Protein AF-M0LYM1-F1 (afdb_monomer)

Structure (mmCIF, N/CA/C/O backbone):
data_AF-M0LYM1-F1
#
_entry.id   AF-M0LYM1-F1
#
loop_
_atom_site.group_PDB
_atom_site.id
_atom_site.type_symbol
_atom_site.label_atom_id
_atom_site.label_alt_id
_atom_site.label_comp_id
_atom_site.label_asym_id
_atom_site.label_entity_id
_atom_site.label_seq_id
_atom_site.pdbx_PDB_ins_code
_atom_site.Cartn_x
_atom_site.Cartn_y
_atom_site.Cartn_z
_atom_site.occupancy
_atom_site.B_iso_or_equiv
_atom_site.auth_seq_id
_atom_site.auth_comp_id
_atom_site.auth_asym_id
_atom_site.auth_atom_id
_atom_site.pdbx_PDB_model_num
ATOM 1 N N . MET A 1 1 ? 28.255 6.923 -21.470 1.00 40.03 1 MET A N 1
ATOM 2 C CA . MET A 1 1 ? 28.011 6.100 -20.263 1.00 40.03 1 MET A CA 1
ATOM 3 C C . MET A 1 1 ? 27.213 6.939 -19.276 1.00 40.03 1 MET A C 1
ATOM 5 O O . MET A 1 1 ? 27.470 8.128 -19.184 1.00 40.03 1 MET A O 1
ATOM 9 N N . LYS A 1 2 ? 26.141 6.346 -18.744 1.00 41.28 2 LYS A N 1
ATOM 10 C CA . LYS A 1 2 ? 24.877 6.978 -18.331 1.00 41.28 2 LYS A CA 1
ATOM 11 C C . LYS A 1 2 ? 25.007 7.973 -17.167 1.00 41.28 2 LYS A C 1
ATOM 13 O O . LYS A 1 2 ? 25.648 7.675 -16.169 1.00 41.28 2 LYS A O 1
ATOM 18 N N . THR A 1 3 ? 24.329 9.110 -17.307 1.00 46.16 3 THR A N 1
ATOM 19 C CA . THR A 1 3 ? 24.025 10.079 -16.249 1.00 46.16 3 THR A CA 1
ATOM 20 C C . THR A 1 3 ? 23.020 9.454 -15.281 1.00 46.16 3 THR A C 1
ATOM 22 O O . THR A 1 3 ? 21.894 9.159 -15.677 1.00 46.16 3 THR A O 1
ATOM 25 N N . SER A 1 4 ? 23.416 9.215 -14.033 1.00 49.91 4 SER A N 1
ATOM 26 C CA . SER A 1 4 ? 22.515 8.709 -12.994 1.00 49.91 4 SER A CA 1
ATOM 27 C C . SER A 1 4 ? 21.686 9.868 -12.446 1.00 49.91 4 SER A C 1
ATOM 29 O O . SER A 1 4 ? 22.180 10.678 -11.663 1.00 49.91 4 SER A O 1
ATOM 31 N N . ALA A 1 5 ? 20.443 9.973 -12.917 1.00 50.84 5 ALA A N 1
ATOM 32 C CA . ALA A 1 5 ? 19.433 10.855 -12.348 1.00 50.84 5 ALA A CA 1
ATOM 33 C C . ALA A 1 5 ? 19.110 10.430 -10.905 1.00 50.84 5 ALA A C 1
A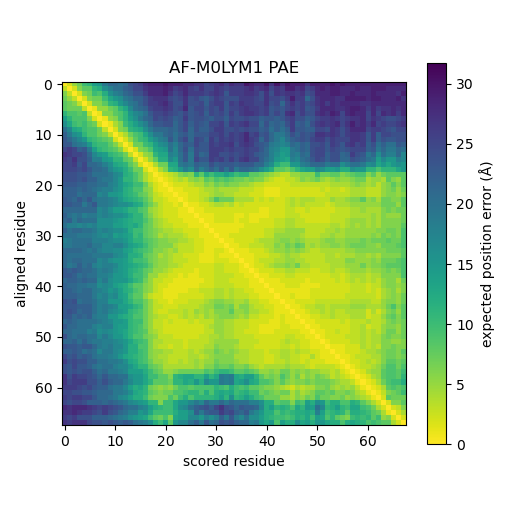TOM 35 O O . ALA A 1 5 ? 19.158 9.247 -10.567 1.00 50.84 5 ALA A O 1
ATOM 36 N N . GLY A 1 6 ? 18.866 11.433 -10.063 1.00 49.53 6 GLY A N 1
ATOM 37 C CA . GLY A 1 6 ? 18.869 11.336 -8.611 1.00 49.53 6 GLY A CA 1
ATOM 38 C C . GLY A 1 6 ? 17.758 10.496 -7.991 1.00 49.53 6 GLY A C 1
ATOM 39 O O . GLY A 1 6 ? 16.680 10.322 -8.548 1.00 49.53 6 GLY A O 1
ATOM 40 N N . LEU A 1 7 ? 18.033 10.068 -6.763 1.00 47.44 7 LEU A N 1
ATOM 41 C CA . LEU A 1 7 ? 17.025 9.646 -5.807 1.00 47.44 7 LEU A CA 1
ATOM 42 C C . LEU A 1 7 ? 17.194 10.531 -4.571 1.00 47.44 7 LEU A C 1
ATOM 44 O O . LEU A 1 7 ? 17.939 10.222 -3.645 1.00 47.44 7 LEU A O 1
ATOM 48 N N . GLN A 1 8 ? 16.569 11.705 -4.617 1.00 41.59 8 GLN A N 1
ATOM 49 C CA . GLN A 1 8 ? 16.367 12.514 -3.424 1.00 41.59 8 GLN A CA 1
ATOM 50 C C . GLN A 1 8 ? 15.265 11.813 -2.634 1.00 41.59 8 GLN A C 1
ATOM 52 O O . GLN A 1 8 ? 14.091 11.933 -2.970 1.00 41.59 8 GLN A O 1
ATOM 57 N N . THR A 1 9 ? 15.632 11.027 -1.621 1.00 47.34 9 THR A N 1
ATOM 58 C CA . THR A 1 9 ? 14.660 10.514 -0.650 1.00 47.34 9 THR A CA 1
ATOM 59 C C . THR A 1 9 ? 14.305 11.665 0.290 1.00 47.34 9 THR A C 1
ATOM 61 O O . THR A 1 9 ? 14.727 11.714 1.445 1.00 47.34 9 THR A O 1
ATOM 64 N N . SER A 1 10 ? 13.587 12.657 -0.229 1.00 48.75 10 SER A N 1
ATOM 65 C CA . SER A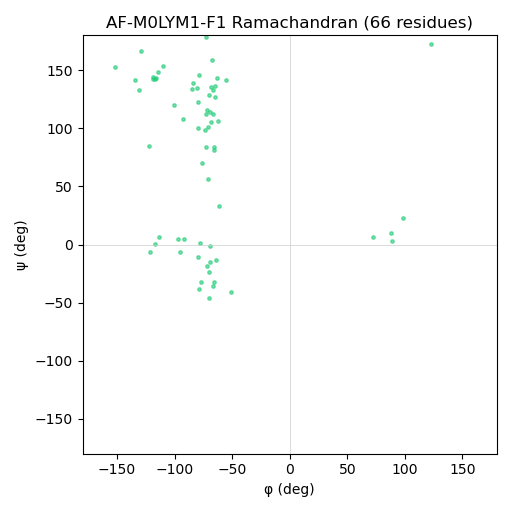 1 10 ? 12.951 13.669 0.601 1.00 48.75 10 SER A CA 1
ATOM 66 C C . SER A 1 10 ? 11.768 12.992 1.276 1.00 48.75 10 SER A C 1
ATOM 68 O O . SER A 1 10 ? 10.648 13.030 0.780 1.00 48.75 10 SER A O 1
ATOM 70 N N . GLY A 1 11 ? 12.036 12.312 2.391 1.00 51.44 11 GLY A N 1
ATOM 71 C CA . GLY A 1 11 ? 11.017 12.042 3.391 1.00 51.44 11 GLY A CA 1
ATOM 72 C C . GLY A 1 11 ? 10.616 13.382 3.986 1.00 51.44 11 GLY A C 1
ATOM 73 O O . GLY A 1 11 ? 11.156 13.799 5.007 1.00 51.44 11 GLY A O 1
ATOM 74 N 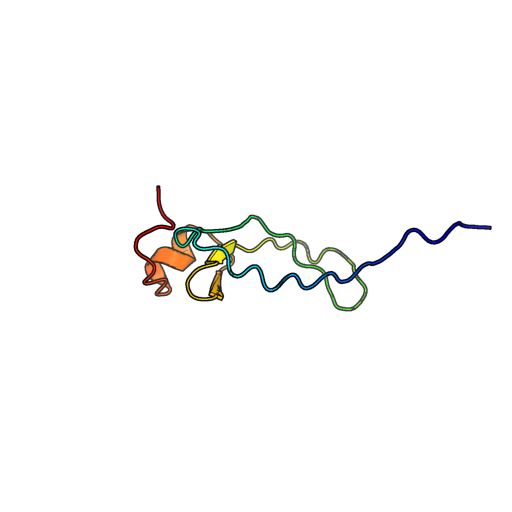N . THR A 1 12 ? 9.743 14.104 3.289 1.00 44.12 12 THR A N 1
ATOM 75 C CA . THR A 1 12 ? 9.041 15.240 3.860 1.00 44.12 12 THR A CA 1
ATOM 76 C C . THR A 1 12 ? 8.053 14.636 4.844 1.00 44.12 12 THR A C 1
ATOM 7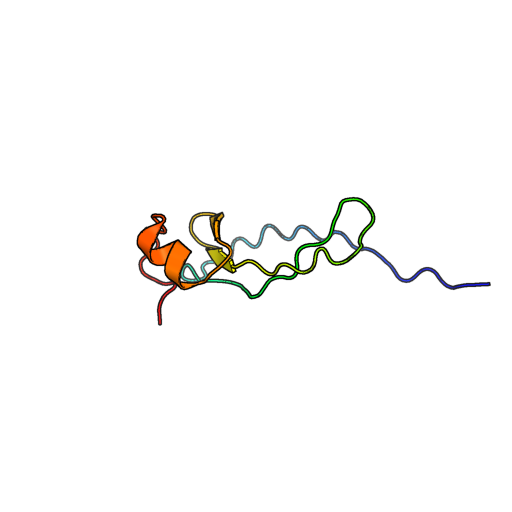8 O O . THR A 1 12 ? 7.024 14.090 4.451 1.00 44.12 12 THR A O 1
ATOM 81 N N . THR A 1 13 ? 8.383 14.668 6.132 1.00 51.66 13 THR A N 1
ATOM 82 C CA . THR A 1 13 ? 7.342 14.651 7.156 1.00 51.66 13 THR A CA 1
ATOM 83 C C . THR A 1 13 ? 6.594 15.963 6.974 1.00 51.66 13 THR A C 1
ATOM 85 O O . THR A 1 13 ? 6.961 16.981 7.557 1.00 51.66 13 THR A O 1
ATOM 88 N N . ASP A 1 14 ? 5.645 15.958 6.042 1.00 49.66 14 ASP A N 1
ATOM 89 C CA . ASP A 1 14 ? 4.709 17.046 5.870 1.00 49.66 14 ASP A CA 1
ATOM 90 C C . ASP A 1 14 ? 3.823 17.003 7.110 1.00 49.66 14 ASP A C 1
ATOM 92 O O . ASP A 1 14 ? 3.019 16.090 7.308 1.00 49.66 14 ASP A O 1
ATOM 96 N N . GLU A 1 15 ? 4.050 17.950 8.014 1.00 52.97 15 GLU A N 1
ATOM 97 C CA . GLU A 1 15 ? 3.064 18.341 9.014 1.00 52.97 15 GLU A CA 1
ATOM 98 C C . GLU A 1 15 ? 1.941 19.086 8.283 1.00 52.97 15 GLU A C 1
ATOM 100 O O . GLU A 1 15 ? 1.657 20.251 8.543 1.00 52.97 15 GLU A O 1
ATOM 105 N N . SER A 1 16 ? 1.340 18.434 7.289 1.00 53.47 16 SER A N 1
ATOM 106 C CA . SER A 1 16 ? 0.182 18.966 6.606 1.00 53.47 16 SER A CA 1
ATOM 107 C C . SER A 1 16 ? -0.965 18.857 7.592 1.00 53.47 16 SER A C 1
ATOM 109 O O . SER A 1 16 ? -1.394 17.764 7.965 1.00 53.47 16 SER A O 1
ATOM 111 N N . ASN A 1 17 ? -1.490 20.016 7.980 1.00 54.09 17 ASN A N 1
ATOM 112 C CA . ASN A 1 17 ? -2.840 20.200 8.512 1.00 54.09 17 ASN A CA 1
ATOM 113 C C . ASN A 1 17 ? -3.918 19.782 7.476 1.00 54.09 17 ASN A C 1
ATOM 115 O O . ASN A 1 17 ? -4.981 20.395 7.402 1.00 54.09 17 ASN A O 1
ATOM 119 N N . ASP A 1 18 ? -3.643 18.775 6.646 1.00 62.78 18 ASP A N 1
ATOM 120 C CA . ASP A 1 18 ? -4.556 18.253 5.644 1.00 62.78 18 ASP A CA 1
ATOM 121 C C . ASP A 1 18 ? -5.536 17.304 6.313 1.00 62.78 18 ASP A C 1
ATOM 123 O O . ASP A 1 18 ? -5.176 16.435 7.119 1.00 62.78 18 ASP A O 1
ATOM 127 N N . GLU A 1 19 ? -6.804 17.468 5.952 1.00 73.38 19 GLU A N 1
ATOM 128 C CA . GLU A 1 19 ? -7.828 16.512 6.318 1.00 73.38 19 GLU A CA 1
ATOM 129 C C . GLU A 1 19 ? -7.418 15.113 5.845 1.00 73.38 19 GLU A C 1
ATOM 131 O O . GLU A 1 19 ? -6.800 14.934 4.787 1.00 73.38 19 GLU A O 1
ATOM 136 N N . PRO A 1 20 ? -7.702 14.089 6.656 1.00 81.94 20 PRO A N 1
ATOM 137 C CA . PRO A 1 20 ? -7.123 12.784 6.429 1.00 81.94 20 PRO A CA 1
ATOM 138 C C . PRO A 1 20 ? -7.655 12.189 5.128 1.00 81.94 20 PRO A C 1
ATOM 140 O O . PRO A 1 20 ? -8.818 11.812 5.051 1.00 81.94 20 PRO A O 1
ATOM 143 N N . THR A 1 21 ? -6.782 12.052 4.136 1.00 85.31 21 THR A N 1
ATOM 144 C CA . THR A 1 21 ? -7.146 11.695 2.762 1.00 85.31 21 THR A CA 1
ATOM 145 C C . THR A 1 21 ? -6.676 10.280 2.427 1.00 85.31 21 THR A C 1
ATOM 147 O O . THR A 1 21 ? -5.724 9.760 3.017 1.00 85.31 21 THR A O 1
ATOM 150 N N . ILE A 1 22 ? -7.353 9.619 1.485 1.00 87.38 22 ILE A N 1
ATOM 151 C CA . ILE A 1 22 ? -6.896 8.336 0.945 1.00 87.38 22 ILE A CA 1
ATOM 152 C C . ILE A 1 22 ? -6.041 8.564 -0.302 1.00 87.38 22 ILE A C 1
ATOM 154 O O . ILE A 1 22 ? -6.554 8.870 -1.378 1.00 87.38 22 ILE A O 1
ATOM 158 N N . GLU A 1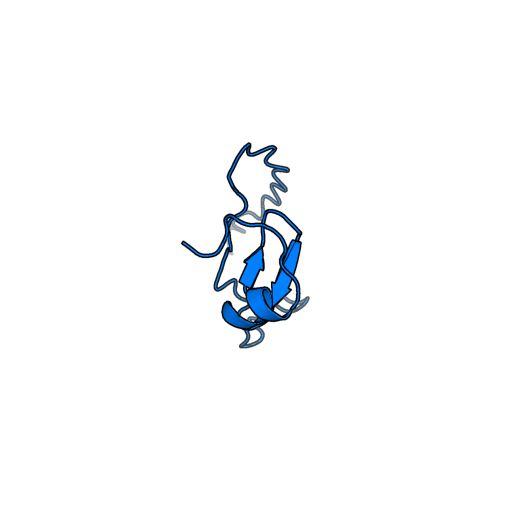 23 ? -4.739 8.340 -0.164 1.00 88.56 23 GLU A N 1
ATOM 159 C CA . GLU A 1 23 ? -3.783 8.329 -1.264 1.00 88.56 23 GLU A CA 1
ATOM 160 C C . GLU A 1 23 ? -3.830 7.010 -2.041 1.00 88.56 23 GLU A C 1
ATOM 162 O O . GLU A 1 23 ? -4.044 5.930 -1.483 1.00 88.56 23 GLU A O 1
ATOM 167 N N . GLY A 1 24 ? -3.597 7.104 -3.349 1.00 89.31 24 GLY A N 1
ATOM 168 C CA . GLY A 1 24 ? -3.450 5.968 -4.255 1.00 89.31 24 GLY A CA 1
ATOM 169 C C . GLY A 1 24 ? -4.427 5.965 -5.436 1.00 89.31 24 GLY A C 1
ATOM 170 O O . GLY A 1 24 ? -5.358 6.780 -5.485 1.00 89.31 24 GLY A O 1
ATOM 171 N N . PRO A 1 25 ? -4.251 5.037 -6.394 1.00 92.25 25 PRO A N 1
ATOM 172 C CA . PRO A 1 25 ? -3.401 3.841 -6.306 1.00 92.25 25 PRO A CA 1
ATOM 173 C C . PRO A 1 25 ? -1.895 4.159 -6.308 1.00 92.25 25 PRO A C 1
ATOM 175 O O . PRO A 1 25 ? -1.414 4.903 -7.158 1.00 92.25 25 PRO A O 1
ATOM 178 N N . ILE A 1 26 ? -1.172 3.618 -5.327 1.00 93.38 26 ILE A N 1
ATOM 179 C CA . ILE A 1 26 ? 0.282 3.720 -5.167 1.00 93.38 26 ILE A CA 1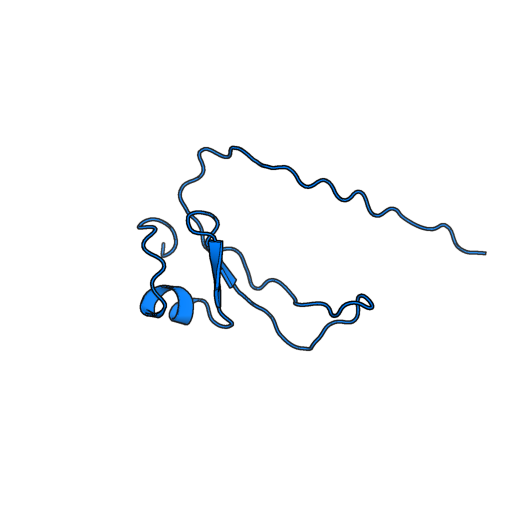
ATOM 180 C C . ILE A 1 26 ? 0.889 2.405 -5.675 1.00 93.38 26 ILE A C 1
ATOM 182 O O . ILE A 1 26 ? 0.550 1.358 -5.119 1.00 93.38 26 ILE A O 1
ATOM 186 N N . PRO A 1 27 ? 1.766 2.425 -6.693 1.00 94.62 27 PRO A N 1
ATOM 187 C CA . PRO A 1 27 ? 2.414 1.213 -7.179 1.00 94.62 27 PRO A CA 1
ATOM 188 C C . PRO A 1 27 ? 3.362 0.634 -6.124 1.00 94.62 27 PRO A C 1
ATOM 190 O O . PRO A 1 27 ? 4.174 1.361 -5.546 1.00 94.62 27 PRO A O 1
ATOM 193 N N . GLU A 1 28 ? 3.282 -0.672 -5.880 1.00 92.94 28 GLU A N 1
ATOM 194 C CA . GLU A 1 28 ? 4.248 -1.385 -5.047 1.00 92.94 28 GLU A CA 1
ATOM 195 C C . GLU A 1 28 ? 5.461 -1.801 -5.890 1.00 92.94 28 GLU A C 1
ATOM 197 O O . GLU A 1 28 ? 5.342 -2.341 -6.993 1.00 92.94 28 GLU A O 1
ATOM 202 N N . PHE A 1 29 ? 6.649 -1.557 -5.346 1.00 94.62 29 PHE A N 1
ATOM 203 C CA . PHE A 1 29 ? 7.910 -1.994 -5.928 1.00 94.62 29 PHE A CA 1
ATOM 204 C C . PHE A 1 29 ? 8.612 -2.937 -4.960 1.00 94.62 29 PHE A C 1
ATOM 206 O O . PHE A 1 29 ? 8.578 -2.736 -3.743 1.00 94.62 29 PHE A O 1
ATOM 213 N N . ASP A 1 30 ? 9.262 -3.963 -5.496 1.00 92.75 30 ASP A N 1
ATOM 214 C CA . ASP A 1 30 ? 10.063 -4.868 -4.692 1.00 92.75 30 ASP A CA 1
ATOM 215 C C . ASP A 1 30 ? 11.369 -4.201 -4.220 1.00 92.75 30 ASP A C 1
ATOM 217 O O . ASP A 1 30 ? 11.701 -3.058 -4.548 1.00 92.75 30 ASP A O 1
ATOM 221 N N . LYS A 1 31 ? 12.164 -4.941 -3.443 1.00 94.56 31 LYS A N 1
ATOM 222 C CA . LYS A 1 31 ? 13.451 -4.448 -2.926 1.00 94.56 31 LYS A CA 1
ATOM 223 C C . L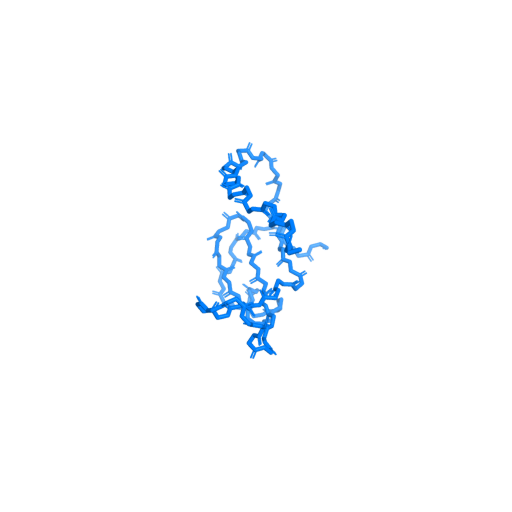YS A 1 31 ? 14.494 -4.142 -4.014 1.00 94.56 31 LYS A C 1
ATOM 225 O O . LYS A 1 31 ? 15.534 -3.569 -3.696 1.00 94.56 31 LYS A O 1
ATOM 230 N N . TYR A 1 32 ? 14.271 -4.590 -5.247 1.00 96.12 32 TYR A N 1
ATOM 231 C CA . TYR A 1 32 ? 15.123 -4.332 -6.405 1.00 96.12 32 TYR A CA 1
ATOM 232 C C . TYR A 1 32 ? 14.623 -3.136 -7.231 1.00 96.12 32 TYR A C 1
ATOM 234 O O . TYR A 1 32 ? 15.349 -2.663 -8.106 1.00 96.12 32 TYR A O 1
ATOM 242 N N . GLY A 1 33 ? 13.449 -2.593 -6.894 1.00 93.56 33 GLY A N 1
ATOM 243 C CA . GLY A 1 33 ? 12.807 -1.482 -7.588 1.00 93.56 33 GLY A CA 1
ATOM 244 C C . GLY A 1 33 ? 11.921 -1.922 -8.752 1.00 93.56 33 GLY A C 1
ATOM 245 O O . GLY A 1 33 ? 11.483 -1.068 -9.523 1.00 93.56 33 GLY A O 1
ATOM 246 N N . ASP A 1 34 ? 11.656 -3.221 -8.894 1.00 95.31 34 ASP A N 1
ATOM 247 C CA . ASP A 1 34 ? 10.775 -3.751 -9.929 1.00 95.31 34 ASP A CA 1
ATOM 248 C C . ASP A 1 34 ? 9.314 -3.677 -9.473 1.00 95.31 34 ASP A C 1
ATOM 250 O O . ASP A 1 34 ? 8.989 -3.942 -8.316 1.00 95.31 34 ASP A O 1
ATOM 254 N N . TYR A 1 35 ? 8.416 -3.302 -10.387 1.00 94.25 35 TYR A N 1
ATOM 255 C CA . TYR A 1 35 ? 6.984 -3.241 -10.094 1.00 94.25 35 TYR A CA 1
ATOM 256 C C . TYR A 1 35 ? 6.450 -4.642 -9.793 1.00 94.25 35 TYR A C 1
ATOM 258 O O . TYR A 1 35 ? 6.615 -5.562 -10.597 1.00 94.25 35 TYR A O 1
ATOM 266 N N . THR A 1 36 ? 5.778 -4.803 -8.657 1.00 93.00 36 THR A N 1
ATOM 267 C CA . THR A 1 36 ? 5.306 -6.118 -8.196 1.00 93.00 36 THR A CA 1
ATOM 268 C C . THR A 1 36 ? 4.024 -6.576 -8.891 1.00 93.00 36 THR A C 1
ATOM 270 O O . THR A 1 36 ? 3.634 -7.738 -8.764 1.00 93.00 36 THR A O 1
ATOM 273 N N . GLY A 1 37 ? 3.364 -5.682 -9.636 1.00 93.94 37 GLY A N 1
ATOM 274 C CA . GLY A 1 37 ? 2.050 -5.933 -10.228 1.00 93.94 37 GLY A CA 1
ATOM 275 C C . GLY A 1 37 ? 0.879 -5.564 -9.318 1.00 93.94 37 GLY A C 1
ATOM 276 O O . GLY A 1 37 ? -0.268 -5.799 -9.699 1.00 93.94 37 GLY A O 1
ATOM 277 N N . TYR A 1 38 ? 1.153 -5.010 -8.136 1.00 91.56 38 TYR A N 1
ATOM 278 C CA . TYR A 1 38 ? 0.136 -4.592 -7.184 1.00 91.56 38 TYR A CA 1
ATOM 279 C C . TYR A 1 38 ? 0.188 -3.089 -6.951 1.00 91.56 38 TYR A C 1
ATOM 281 O O . TYR A 1 38 ? 1.256 -2.489 -6.844 1.00 91.56 38 TYR A O 1
ATOM 289 N N . ASP A 1 39 ? -0.997 -2.504 -6.812 1.00 94.25 39 ASP A N 1
ATOM 290 C CA . ASP A 1 39 ? -1.167 -1.149 -6.316 1.00 94.25 39 ASP A CA 1
ATOM 291 C C . ASP A 1 39 ? -1.908 -1.201 -4.979 1.00 94.25 39 ASP A C 1
ATOM 293 O O . ASP A 1 39 ? -2.767 -2.062 -4.755 1.00 94.25 39 ASP A O 1
ATOM 297 N N . TYR A 1 40 ? -1.610 -0.257 -4.095 1.00 92.06 40 TYR A N 1
ATOM 298 C CA . TYR A 1 40 ? -2.274 -0.124 -2.804 1.00 92.06 40 TYR A CA 1
ATOM 299 C C . TYR A 1 40 ? -2.769 1.302 -2.569 1.00 92.06 40 TYR A C 1
ATOM 301 O O . TYR A 1 40 ? -2.442 2.243 -3.288 1.00 92.06 40 TYR A O 1
ATOM 309 N N . PHE A 1 41 ? -3.615 1.454 -1.561 1.00 91.50 41 PHE A N 1
ATOM 310 C CA . PHE A 1 41 ? -4.129 2.731 -1.093 1.00 91.50 41 PHE A CA 1
ATOM 311 C C . PHE A 1 41 ? -3.700 2.923 0.351 1.00 91.50 41 PHE A C 1
ATOM 313 O O . PHE A 1 41 ? -3.691 1.955 1.113 1.00 91.50 41 PHE A O 1
ATOM 320 N N . ARG A 1 42 ? -3.402 4.162 0.737 1.00 90.81 42 ARG A N 1
ATOM 321 C CA . ARG A 1 42 ? -2.960 4.516 2.086 1.00 90.81 42 ARG A CA 1
ATOM 322 C C . ARG A 1 42 ? -3.763 5.692 2.617 1.00 90.81 42 ARG A C 1
ATOM 324 O O . ARG A 1 42 ? -3.914 6.696 1.933 1.00 90.81 42 ARG A O 1
ATOM 331 N N . CYS A 1 43 ? -4.250 5.595 3.848 1.00 89.00 43 CYS A N 1
ATOM 332 C CA . CYS A 1 43 ? -4.800 6.753 4.545 1.00 89.00 43 CYS A CA 1
ATOM 333 C C . CYS A 1 43 ? -3.669 7.605 5.126 1.00 89.00 43 CYS A C 1
ATOM 335 O O . CYS A 1 43 ? -2.910 7.111 5.959 1.00 89.00 43 CYS A O 1
ATOM 337 N N . THR A 1 44 ? -3.589 8.886 4.768 1.00 86.81 44 THR A N 1
ATOM 338 C CA . THR A 1 44 ? -2.590 9.811 5.336 1.00 86.81 44 THR A CA 1
ATOM 339 C C . THR A 1 44 ? -2.868 10.148 6.797 1.00 86.81 44 THR A C 1
ATOM 341 O O . THR A 1 44 ? -1.944 10.447 7.544 1.00 86.81 44 THR A O 1
ATOM 344 N N . GLY A 1 45 ? -4.122 10.029 7.243 1.00 85.56 45 GLY A N 1
ATOM 345 C CA . GLY A 1 45 ? -4.510 10.332 8.620 1.00 85.56 45 GLY A CA 1
ATOM 346 C C . GLY A 1 45 ? -4.177 9.252 9.649 1.00 85.56 45 GLY A C 1
ATOM 347 O O . GLY A 1 45 ? -3.823 9.571 10.779 1.00 85.56 45 GLY A O 1
ATOM 348 N N . CYS A 1 46 ? -4.325 7.970 9.296 1.00 85.94 46 CYS A N 1
ATOM 349 C CA . CYS A 1 46 ? -4.089 6.852 10.227 1.00 85.94 46 CYS A CA 1
ATOM 350 C C . CYS A 1 46 ? -3.016 5.863 9.766 1.00 85.94 46 CYS A C 1
ATOM 352 O O . CYS A 1 46 ? -2.687 4.949 10.518 1.00 85.94 46 CYS A O 1
ATOM 354 N N . GLY A 1 47 ? -2.489 6.013 8.549 1.00 86.12 47 GLY A N 1
ATOM 355 C CA . GLY A 1 47 ? -1.447 5.146 8.003 1.00 86.12 47 GLY A CA 1
ATOM 356 C C . GLY A 1 47 ? -1.908 3.737 7.624 1.00 86.12 47 GLY A C 1
ATOM 357 O O . GLY A 1 47 ? -1.067 2.913 7.287 1.00 86.12 47 GLY A O 1
ATOM 358 N N . ILE A 1 48 ? -3.211 3.428 7.677 1.00 88.44 48 ILE A N 1
ATOM 359 C CA . ILE A 1 48 ? -3.713 2.125 7.219 1.00 88.44 48 ILE A CA 1
ATOM 360 C C . ILE A 1 48 ? -3.557 2.023 5.705 1.00 88.44 48 ILE A C 1
ATOM 362 O O . ILE A 1 48 ? -3.915 2.944 4.966 1.00 88.44 48 ILE A O 1
ATOM 366 N N . GLU A 1 49 ? -3.082 0.862 5.270 1.00 90.50 49 GLU A N 1
ATOM 367 C CA . GLU A 1 49 ? -2.891 0.503 3.873 1.00 90.50 49 GLU A CA 1
ATOM 368 C C . GLU A 1 49 ? -3.797 -0.669 3.491 1.00 90.50 49 GLU A C 1
ATOM 370 O O . GLU A 1 49 ? -4.035 -1.579 4.289 1.00 90.50 49 GLU A O 1
ATOM 375 N N . ALA A 1 50 ? -4.317 -0.657 2.265 1.00 90.06 50 ALA A N 1
ATOM 376 C CA . ALA A 1 50 ? -5.072 -1.778 1.718 1.00 90.06 50 ALA A CA 1
ATOM 377 C C . ALA A 1 50 ? -4.963 -1.843 0.195 1.00 90.06 50 ALA A C 1
ATOM 379 O O . ALA A 1 50 ? -4.848 -0.825 -0.483 1.00 90.06 50 ALA A O 1
ATOM 380 N N . MET A 1 51 ? -5.102 -3.045 -0.365 1.00 90.44 51 MET A N 1
ATOM 381 C CA . MET A 1 51 ? -5.057 -3.251 -1.821 1.00 90.44 51 MET A CA 1
ATOM 382 C C . 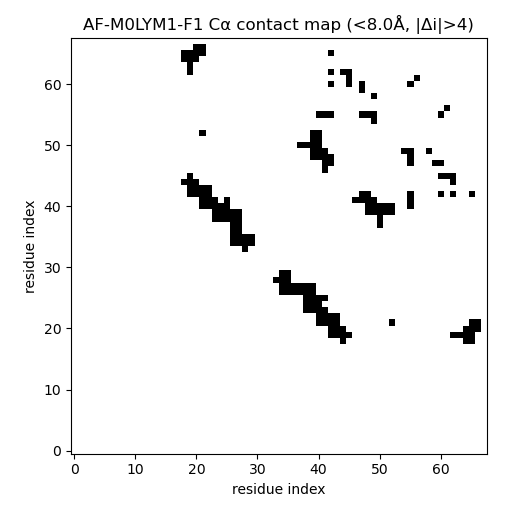MET A 1 51 ? -6.268 -2.668 -2.563 1.00 90.44 51 MET A C 1
ATOM 384 O O . MET A 1 51 ? -6.259 -2.537 -3.783 1.00 90.44 51 MET A O 1
ATOM 388 N N . ARG A 1 52 ? -7.348 -2.323 -1.854 1.00 87.06 52 ARG A N 1
ATOM 389 C CA . ARG A 1 52 ? -8.503 -1.632 -2.438 1.00 87.06 52 ARG A CA 1
ATOM 390 C C . ARG A 1 52 ? -8.924 -0.486 -1.543 1.00 87.06 52 ARG A C 1
ATOM 392 O O . ARG A 1 52 ? -9.036 -0.655 -0.333 1.00 87.06 52 ARG A O 1
ATOM 399 N N . ARG A 1 53 ? -9.313 0.634 -2.155 1.00 84.94 53 ARG A N 1
ATOM 400 C CA . ARG A 1 53 ? -9.841 1.806 -1.441 1.00 84.94 53 ARG A CA 1
ATOM 401 C C . ARG A 1 53 ? -10.982 1.457 -0.474 1.00 84.94 53 ARG A C 1
ATOM 403 O O . ARG A 1 53 ? -11.004 1.950 0.644 1.00 84.94 53 ARG A O 1
ATOM 410 N N . ARG A 1 54 ? -11.907 0.571 -0.869 1.00 83.56 54 ARG A N 1
ATOM 411 C CA . ARG A 1 54 ? -13.015 0.130 0.002 1.00 83.56 54 ARG A CA 1
ATOM 412 C C . ARG A 1 54 ? -12.547 -0.664 1.224 1.00 83.56 54 ARG A C 1
ATOM 414 O O . ARG A 1 54 ? -13.160 -0.559 2.277 1.00 83.56 54 ARG A O 1
ATOM 421 N N . ASP A 1 55 ? -11.453 -1.412 1.092 1.00 85.81 55 ASP A N 1
ATOM 422 C CA . ASP A 1 55 ? -10.952 -2.272 2.161 1.00 85.81 55 ASP A CA 1
ATOM 423 C C . ASP A 1 55 ? -10.338 -1.409 3.283 1.00 85.81 55 ASP A C 1
ATOM 425 O O . ASP A 1 55 ? -10.272 -1.854 4.419 1.00 85.81 55 ASP A O 1
ATOM 429 N N . LEU A 1 56 ? -9.997 -0.138 3.019 1.00 82.62 56 LEU A N 1
ATOM 430 C CA . LEU A 1 56 ? -9.677 0.836 4.069 1.00 82.62 56 LEU A CA 1
ATOM 431 C C . LEU A 1 56 ? -10.903 1.178 4.926 1.00 82.62 56 LEU A C 1
ATOM 433 O O . LEU A 1 56 ? -10.767 1.402 6.128 1.00 82.62 56 LEU A O 1
ATOM 437 N N . ARG A 1 57 ? -12.098 1.231 4.320 1.00 76.88 57 ARG A N 1
ATOM 438 C CA . ARG A 1 57 ? -13.350 1.594 5.006 1.00 76.88 57 ARG A CA 1
ATOM 439 C C . ARG A 1 57 ? -13.775 0.494 5.964 1.00 76.88 57 ARG A C 1
ATOM 441 O O . ARG A 1 57 ? -14.095 0.768 7.114 1.00 76.88 57 ARG A O 1
ATOM 448 N N . ASP A 1 58 ? -13.731 -0.745 5.485 1.00 77.31 58 ASP A N 1
ATOM 449 C CA . ASP A 1 58 ? -14.051 -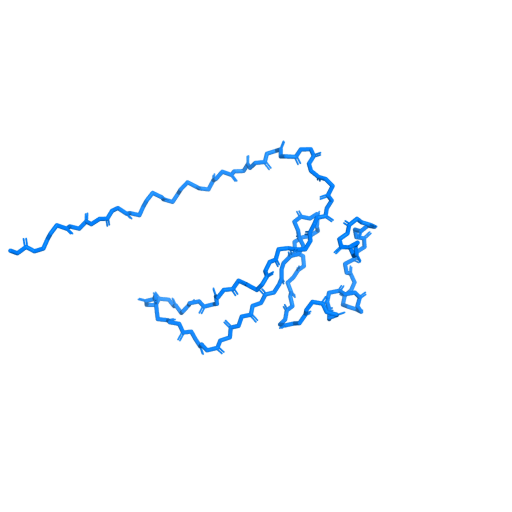1.936 6.273 1.00 77.31 58 ASP A CA 1
ATOM 450 C C . ASP A 1 58 ? -12.903 -2.332 7.222 1.00 77.31 58 ASP A C 1
ATOM 452 O O . ASP A 1 58 ? -13.141 -2.815 8.327 1.00 77.31 58 ASP A O 1
ATOM 456 N N . GLY A 1 59 ? -11.653 -2.086 6.818 1.00 69.31 59 GLY A N 1
ATOM 457 C CA . GLY A 1 59 ? -10.429 -2.445 7.543 1.00 69.31 59 GLY A CA 1
ATOM 458 C C . GLY A 1 59 ? -10.074 -1.531 8.714 1.00 69.31 59 GLY A C 1
ATOM 459 O O . GLY A 1 59 ? -9.070 -1.760 9.384 1.00 69.31 59 GLY A O 1
ATOM 460 N N . GLY A 1 60 ? -10.898 -0.519 8.998 1.00 69.44 60 GLY A N 1
ATOM 461 C CA . GLY A 1 60 ? -10.783 0.271 10.221 1.00 69.44 60 GLY A CA 1
ATOM 462 C C . GLY A 1 60 ? -10.054 1.603 10.076 1.00 69.44 60 GLY A C 1
ATOM 463 O O . GLY A 1 60 ? -9.590 2.133 11.087 1.00 69.44 60 GLY A O 1
ATOM 464 N N . CYS A 1 61 ? -9.983 2.187 8.875 1.00 78.62 61 CYS A N 1
ATOM 465 C CA . CYS A 1 61 ? -9.650 3.604 8.748 1.00 78.62 61 CYS A CA 1
ATOM 466 C C . CYS A 1 61 ? -10.742 4.432 9.450 1.00 78.62 61 CYS A C 1
ATOM 468 O O . CYS A 1 61 ? -11.867 4.548 8.968 1.00 78.62 61 CYS A O 1
ATOM 470 N N . LYS A 1 62 ? -10.416 4.983 10.626 1.00 74.31 62 LYS A N 1
ATOM 471 C CA . LYS A 1 62 ? -11.331 5.797 11.457 1.00 74.31 62 LYS A CA 1
ATOM 472 C C . LYS A 1 62 ? -11.242 7.292 11.164 1.00 74.31 62 LYS A C 1
ATOM 474 O O . LYS A 1 62 ? -11.850 8.105 11.857 1.00 74.31 62 LYS A O 1
ATOM 479 N N . CYS A 1 63 ? -10.450 7.657 10.169 1.00 74.31 63 CYS A N 1
ATOM 480 C CA . CYS A 1 63 ? -10.336 9.023 9.721 1.00 74.31 63 CYS A CA 1
ATOM 481 C C . CYS A 1 63 ? -11.617 9.398 8.971 1.00 74.31 63 CYS A C 1
ATOM 483 O O . CYS A 1 63 ? -11.908 8.848 7.910 1.00 74.31 63 CYS A O 1
ATOM 485 N N . ASN A 1 64 ? -12.402 10.310 9.538 1.00 64.69 64 ASN A N 1
ATOM 486 C CA . ASN A 1 64 ? -13.707 10.696 8.996 1.00 64.69 64 ASN A CA 1
ATOM 487 C C . ASN A 1 64 ? -13.634 11.483 7.663 1.00 64.69 64 ASN A C 1
ATOM 489 O O . ASN A 1 64 ? -14.689 11.799 7.131 1.00 64.69 64 ASN A O 1
ATOM 493 N N . GLY A 1 65 ? -12.440 11.781 7.127 1.00 55.25 65 GLY A N 1
ATOM 494 C CA . GLY A 1 65 ? -12.228 12.698 5.989 1.00 55.25 65 GLY A CA 1
ATOM 495 C C . GLY A 1 65 ? -11.701 12.082 4.683 1.00 55.25 65 GLY A C 1
ATOM 496 O O . GLY A 1 65 ? -11.385 12.811 3.758 1.00 55.25 65 GLY A O 1
ATOM 497 N N . GLY A 1 66 ? -11.587 10.752 4.572 1.00 55.78 66 GLY A N 1
ATOM 498 C CA . GLY A 1 66 ? -10.938 10.116 3.409 1.00 55.78 66 GLY A CA 1
ATOM 499 C C . GLY A 1 66 ? -11.878 9.616 2.303 1.00 55.78 66 GLY A C 1
ATOM 500 O O . GLY A 1 66 ? -11.437 8.920 1.388 1.00 55.78 66 GLY A O 1
ATOM 501 N N . TRP A 1 67 ? -13.183 9.865 2.421 1.00 60.41 67 TRP A N 1
ATOM 502 C CA . TRP A 1 67 ? -14.217 9.148 1.656 1.00 60.41 67 TRP A CA 1
ATOM 503 C C . TRP A 1 67 ? -15.040 10.027 0.714 1.00 60.41 67 TRP A C 1
ATOM 505 O O . TRP A 1 67 ? -15.967 9.497 0.098 1.00 60.41 67 TRP A O 1
ATOM 515 N N . GLU A 1 68 ? -14.753 11.330 0.665 1.00 55.50 68 GLU A N 1
ATOM 516 C CA . GLU A 1 68 ? -15.459 12.297 -0.189 1.00 55.50 68 GLU A CA 1
ATOM 517 C C . GLU A 1 68 ? -15.098 12.160 -1.676 1.00 55.50 68 GLU A C 1
ATOM 519 O O . GLU A 1 68 ? -13.951 11.766 -2.001 1.00 55.50 68 GLU A O 1
#

Foldseek 3Di:
DDDDDDDPPPPPPPPPPDQWEKDDQDFDADPVRHTPPAGWIATPVPGDIDSDPVCCVVVDVPRPGHPD

Secondary structure (DSSP, 8-state):
---------------------EEEEEEEE-TTS-EEEEEEEEETTT--EESSHHHHHHTT---TTS--

Radius of gyration: 15.02 Å; Cα contacts (8 Å, |Δi|>4): 93; chains: 1; bounding box: 44×26×32 Å

Nearest PDB structures (foldseek):
  6xu7-assembly1_AX  TM=2.128E-01  e=9.599E+00  Drosophila melanogaster

Mean predicted aligned error: 11.48 Å

Solvent-accessible surface area (backbone atoms only — not comparable to full-atom values): 4474 Å² total; per-residue (Å²): 135,85,83,81,78,82,82,80,81,75,79,70,81,72,86,64,94,60,72,24,35,57,46,64,82,40,78,42,56,48,100,86,68,48,75,70,86,48,47,32,22,36,30,74,59,76,65,51,69,26,74,40,75,66,49,34,62,78,71,63,58,80,52,91,54,43,80,125

Sequence (68 aa):
MKTSAGLQTSGTTDESNDEPTIEGPIPEFDKYGDYTGYDYFRCTGCGIEAMRRRDLRDGGCKCNGGWE

Organism: NCBI:txid358396

pLDDT: mean 74.99, std 18.42, range [40.03, 96.12]

InterPro domains:
  IPR058431 Domain of unknown function DUF8118 [PF26435] (22-61)